Protein AF-A0A2H9TZS6-F1 (afdb_monomer_lite)

Foldseek 3Di:
DFPQLVPQLVCVLVVHDDDTDDDPPRCVLVSNLVSVLVVCVVDPDDDDPPDDPDDDDDPDPVVLVVSQVVNCVVCVPPPDDDDGDDDDD

Sequence (89 aa):
MTPVQQQAIPAIRRGRDVLASAQTGTGKTATFALPILQRLVDNPAPVQPSNARVLILTPTRELAAQVASNINDFAKYLAITTITIVGGG

pLDDT: mean 90.25, std 8.38, range [46.75, 96.56]

Secondary structure (DSSP, 8-state):
--HHHHHHHHHHHTT--------TTSSHHHHHHHHHHHHHHHS-----TT--S-----SSHHHHHHHHHHHHHHTTTSS----------

InterPro domains:
  IPR011545 DEAD/DEAH-box helicase domain [PF00270] (2-88)
  IPR014001 Helicase superfamily 1/2, ATP-binding domain [PS51192] (9-89)
  IPR027417 P-loop containing nucleoside triphosphate hydrolase [G3DSA:3.40.50.300] (1-89)
  IPR027417 P-loop containing nucleoside triphosphate hydrolase [SSF52540] (1-88)
  IPR050079 DEAD box RNA helicase [PTHR47959] (2-88)

Organism: NCBI:txid1006623

Structure (mmCIF, N/CA/C/O backbone):
data_AF-A0A2H9TZS6-F1
#
_entry.id   AF-A0A2H9TZS6-F1
#
loop_
_atom_site.group_PDB
_atom_site.id
_atom_site.type_symbol
_atom_site.label_atom_id
_atom_site.label_alt_id
_atom_site.label_comp_id
_atom_site.label_asym_id
_atom_site.label_entity_id
_atom_site.label_seq_id
_atom_site.pdbx_PDB_ins_code
_atom_site.Cartn_x
_atom_site.Cartn_y
_atom_site.Cartn_z
_atom_site.occupancy
_atom_site.B_iso_or_equiv
_atom_site.auth_seq_id
_atom_site.auth_comp_id
_atom_site.auth_asym_id
_atom_site.auth_atom_id
_atom_site.pdbx_PDB_model_num
ATOM 1 N N . MET A 1 1 ? -6.567 -14.134 5.187 1.00 67.94 1 MET A N 1
ATOM 2 C CA . MET A 1 1 ? -7.110 -12.833 4.727 1.00 67.94 1 MET A CA 1
ATOM 3 C C . MET A 1 1 ? -8.159 -12.370 5.717 1.00 67.94 1 MET A C 1
ATOM 5 O O . MET A 1 1 ? -8.944 -13.201 6.156 1.00 67.94 1 MET A O 1
ATOM 9 N N . THR A 1 2 ? -8.164 -11.090 6.081 1.00 87.00 2 THR A N 1
ATOM 10 C CA . THR A 1 2 ? -9.180 -10.526 6.989 1.00 87.00 2 THR A CA 1
ATOM 11 C C . THR A 1 2 ? -10.499 -10.258 6.241 1.00 87.00 2 THR A C 1
ATOM 13 O O . THR A 1 2 ? -10.470 -10.140 5.012 1.00 87.00 2 THR A O 1
ATOM 16 N N . PRO A 1 3 ? -11.661 -10.146 6.919 1.00 88.94 3 PRO A N 1
ATOM 17 C CA . PRO A 1 3 ? -12.946 -9.915 6.244 1.00 88.94 3 PRO A CA 1
ATOM 18 C C . PRO A 1 3 ? -12.944 -8.681 5.331 1.00 88.94 3 PRO A C 1
ATOM 20 O O . PRO A 1 3 ? -13.434 -8.736 4.204 1.00 88.94 3 PRO A O 1
ATOM 23 N N . VAL A 1 4 ? -12.304 -7.590 5.773 1.00 90.00 4 VAL A N 1
ATOM 24 C CA . VAL A 1 4 ? -12.163 -6.365 4.969 1.00 90.00 4 VAL A CA 1
ATOM 25 C C . VAL A 1 4 ? -11.345 -6.605 3.694 1.00 90.00 4 VAL A C 1
ATOM 27 O O . VAL A 1 4 ? -11.721 -6.122 2.631 1.00 90.00 4 VAL A O 1
ATOM 30 N N . GLN A 1 5 ? -10.291 -7.428 3.751 1.00 91.38 5 GLN A N 1
ATOM 31 C CA . GLN A 1 5 ? -9.499 -7.797 2.572 1.00 91.38 5 GLN A CA 1
ATOM 32 C C . GLN A 1 5 ? -10.310 -8.638 1.583 1.00 91.38 5 GLN A C 1
ATOM 34 O O . GLN A 1 5 ? -10.274 -8.368 0.385 1.00 91.38 5 GLN A O 1
ATOM 39 N N . GLN A 1 6 ? -11.047 -9.640 2.074 1.00 92.00 6 GLN A N 1
ATOM 40 C CA . GLN A 1 6 ? -11.847 -10.537 1.230 1.00 92.00 6 GLN A CA 1
ATOM 41 C C . GLN A 1 6 ? -12.909 -9.779 0.425 1.00 92.00 6 GLN A C 1
ATOM 43 O O . GLN A 1 6 ? -13.157 -10.112 -0.731 1.00 92.00 6 GLN A O 1
ATOM 48 N N . GLN A 1 7 ? -13.508 -8.744 1.017 1.00 91.12 7 GLN A N 1
ATOM 49 C CA . GLN A 1 7 ? -14.562 -7.961 0.373 1.00 91.12 7 GLN A CA 1
ATOM 50 C C . GLN A 1 7 ? -14.003 -6.849 -0.525 1.00 91.12 7 GLN A C 1
ATOM 52 O O . GLN A 1 7 ? -14.458 -6.677 -1.658 1.00 91.12 7 GLN A O 1
ATOM 57 N N . ALA A 1 8 ? -13.003 -6.100 -0.050 1.00 93.25 8 ALA A N 1
ATOM 58 C CA . ALA A 1 8 ? -12.532 -4.906 -0.744 1.00 93.25 8 ALA A CA 1
ATOM 59 C C . ALA A 1 8 ? -11.516 -5.200 -1.858 1.00 93.25 8 ALA A C 1
ATOM 61 O O . ALA A 1 8 ? -11.604 -4.577 -2.915 1.00 93.25 8 ALA A O 1
ATOM 62 N N . ILE A 1 9 ? -10.596 -6.163 -1.693 1.00 94.75 9 ILE A N 1
ATOM 63 C CA . ILE A 1 9 ? -9.558 -6.441 -2.708 1.00 94.75 9 ILE A CA 1
ATOM 64 C C . ILE A 1 9 ? -10.172 -6.761 -4.083 1.00 94.75 9 ILE A C 1
ATOM 66 O O . ILE A 1 9 ? -9.746 -6.154 -5.070 1.00 94.75 9 ILE A O 1
ATOM 70 N N . PRO A 1 10 ? -11.195 -7.634 -4.204 1.00 94.69 10 PRO A N 1
ATOM 71 C CA . PRO A 1 10 ? -11.825 -7.894 -5.496 1.00 94.69 10 PRO A CA 1
ATOM 72 C C . PRO A 1 10 ? -12.494 -6.657 -6.106 1.00 94.69 10 PRO A C 1
ATOM 74 O O . PRO A 1 10 ? -12.488 -6.500 -7.324 1.00 94.69 10 PRO A O 1
ATOM 77 N N . ALA A 1 11 ? -13.077 -5.775 -5.287 1.00 94.12 11 ALA A N 1
ATOM 78 C CA . ALA A 1 11 ? -13.698 -4.542 -5.767 1.00 94.12 11 ALA A CA 1
ATOM 79 C C . ALA A 1 11 ? -12.653 -3.550 -6.302 1.00 94.12 11 ALA A C 1
ATOM 81 O O . ALA A 1 11 ? -12.816 -3.062 -7.421 1.00 94.12 11 ALA A O 1
ATOM 82 N N . ILE A 1 12 ? -11.550 -3.349 -5.571 1.00 95.19 12 ILE A N 1
ATOM 83 C CA . ILE A 1 12 ? -10.432 -2.487 -5.987 1.00 95.19 12 ILE A CA 1
ATOM 84 C C . ILE A 1 12 ? -9.807 -3.012 -7.288 1.00 95.19 12 ILE A C 1
ATOM 86 O O . ILE A 1 12 ? -9.579 -2.244 -8.221 1.00 95.19 12 ILE A O 1
ATOM 90 N N . ARG A 1 13 ? -9.589 -4.332 -7.408 1.00 93.75 13 ARG A N 1
ATOM 91 C CA . ARG A 1 13 ? -9.048 -4.945 -8.639 1.00 93.75 13 ARG A CA 1
ATOM 92 C C . ARG A 1 13 ? -9.948 -4.763 -9.860 1.00 93.75 13 ARG A C 1
ATOM 94 O O . ARG A 1 13 ? -9.445 -4.740 -10.976 1.00 93.75 13 ARG A O 1
ATOM 101 N N . ARG A 1 14 ? -11.260 -4.608 -9.665 1.00 94.00 14 ARG A N 1
ATOM 102 C CA . ARG A 1 14 ? -12.216 -4.277 -10.736 1.00 94.00 14 ARG A CA 1
ATOM 103 C C . ARG A 1 14 ? -12.243 -2.784 -11.086 1.00 94.00 14 ARG A C 1
ATOM 105 O O . ARG A 1 14 ? -13.102 -2.372 -11.855 1.00 94.00 14 ARG A O 1
ATOM 112 N N . GLY A 1 15 ? -11.344 -1.981 -10.515 1.00 91.62 15 GLY A N 1
ATOM 113 C CA . GLY A 1 15 ? -11.271 -0.541 -10.757 1.00 91.62 15 GLY A CA 1
ATOM 114 C C . GLY A 1 15 ? -12.425 0.244 -10.140 1.00 91.62 15 GLY A C 1
ATOM 115 O O . GLY A 1 15 ? -12.731 1.325 -10.625 1.00 91.62 15 GLY A O 1
ATOM 116 N N . ARG A 1 16 ? -13.090 -0.304 -9.114 1.00 94.38 16 ARG A N 1
ATOM 117 C CA . ARG A 1 16 ? -14.162 0.398 -8.400 1.00 94.38 16 ARG A CA 1
ATOM 118 C C . ARG A 1 16 ? -13.594 1.232 -7.262 1.00 94.38 16 ARG A C 1
ATOM 120 O O . ARG A 1 16 ? -12.675 0.783 -6.574 1.00 94.38 16 ARG A O 1
ATOM 127 N N . ASP A 1 17 ? -14.228 2.368 -7.013 1.00 94.06 17 ASP A N 1
ATOM 128 C CA . ASP A 1 17 ? -14.016 3.132 -5.791 1.00 94.06 17 ASP A CA 1
ATOM 129 C C . ASP A 1 17 ? -14.585 2.366 -4.594 1.00 94.06 17 ASP A C 1
ATOM 131 O O . ASP A 1 17 ? -15.651 1.745 -4.670 1.00 94.06 17 ASP A O 1
ATOM 135 N N . VAL A 1 18 ? -13.844 2.367 -3.486 1.00 92.81 18 VAL A N 1
ATOM 136 C CA . VAL A 1 18 ? -14.182 1.592 -2.291 1.00 92.81 18 VAL A CA 1
ATOM 137 C C . VAL A 1 18 ? -14.043 2.458 -1.052 1.00 92.81 18 VAL A C 1
ATOM 139 O O . VAL A 1 18 ? -12.977 3.005 -0.779 1.00 92.81 18 VAL A O 1
ATOM 142 N N . LEU A 1 19 ? -15.105 2.489 -0.248 1.00 91.69 19 LEU A N 1
ATOM 143 C CA . LEU A 1 19 ? -15.063 2.958 1.129 1.00 91.69 19 LEU A CA 1
ATOM 144 C C . LEU A 1 19 ? -15.064 1.738 2.053 1.00 91.69 19 LEU A C 1
ATOM 146 O O . LEU A 1 19 ? -16.048 1.007 2.136 1.00 91.69 19 LEU A O 1
ATOM 150 N N . ALA A 1 20 ? -13.938 1.492 2.718 1.00 85.75 20 ALA A N 1
ATOM 151 C CA . ALA A 1 20 ? -13.770 0.359 3.621 1.00 85.75 20 ALA A CA 1
ATOM 152 C C . ALA A 1 20 ? -13.733 0.839 5.075 1.00 85.75 20 ALA A C 1
ATOM 154 O O . ALA A 1 20 ? -12.852 1.608 5.460 1.00 85.75 20 ALA A O 1
ATOM 155 N N . SER A 1 21 ? -14.657 0.338 5.897 1.00 83.75 21 SER A N 1
ATOM 156 C CA . SER A 1 21 ? -14.656 0.560 7.343 1.00 83.75 21 SER A CA 1
ATOM 157 C C . SER A 1 21 ? -14.280 -0.729 8.066 1.00 83.75 21 SER A C 1
ATOM 159 O O . SER A 1 21 ? -14.895 -1.773 7.867 1.00 83.75 21 SER A O 1
ATOM 161 N N . ALA A 1 22 ? -13.238 -0.664 8.886 1.00 79.19 22 ALA A N 1
ATOM 162 C CA . ALA A 1 22 ? -12.817 -1.741 9.777 1.00 79.19 22 ALA A CA 1
ATOM 163 C C . ALA A 1 22 ? -12.059 -1.134 10.964 1.00 79.19 22 ALA A C 1
ATOM 165 O O . ALA A 1 22 ? -11.596 0.005 10.879 1.00 79.19 22 ALA A O 1
ATOM 166 N N . GLN A 1 23 ? -11.878 -1.868 12.060 1.00 76.62 23 GLN A N 1
ATOM 167 C CA . GLN A 1 23 ? -11.079 -1.394 13.197 1.00 76.62 23 GLN A CA 1
ATOM 168 C C . GLN A 1 23 ? -9.591 -1.259 12.812 1.00 76.62 23 GLN A C 1
ATOM 170 O O . GLN A 1 23 ? -9.104 -1.949 11.914 1.00 76.62 23 GLN A O 1
ATOM 175 N N . THR A 1 24 ? -8.840 -0.338 13.419 1.00 68.44 24 THR A N 1
ATOM 176 C CA . THR A 1 24 ? -7.377 -0.246 13.217 1.00 68.44 24 THR A CA 1
ATOM 177 C C . THR A 1 24 ? -6.699 -1.559 13.635 1.00 68.44 24 THR A C 1
ATOM 179 O O . THR A 1 24 ? -7.181 -2.236 14.534 1.00 68.44 24 THR A O 1
ATOM 182 N N . GLY A 1 25 ? -5.633 -1.966 12.936 1.00 68.94 25 GLY A N 1
ATOM 183 C CA . GLY A 1 25 ? -4.966 -3.259 13.172 1.00 68.94 25 GLY A CA 1
ATOM 184 C C . GLY A 1 25 ? -5.574 -4.467 12.437 1.00 68.94 25 GLY A C 1
ATOM 185 O O . GLY A 1 25 ? -5.058 -5.569 12.551 1.00 68.94 25 GLY A O 1
ATOM 186 N N . THR A 1 26 ? -6.618 -4.286 11.619 1.00 66.56 26 THR A N 1
ATOM 187 C CA . THR A 1 26 ? -7.321 -5.389 10.912 1.00 66.56 26 THR A CA 1
ATOM 188 C C . THR A 1 26 ? -6.839 -5.651 9.474 1.00 66.56 26 THR A C 1
ATOM 190 O O . THR A 1 26 ? -7.546 -6.246 8.657 1.00 66.56 26 THR A 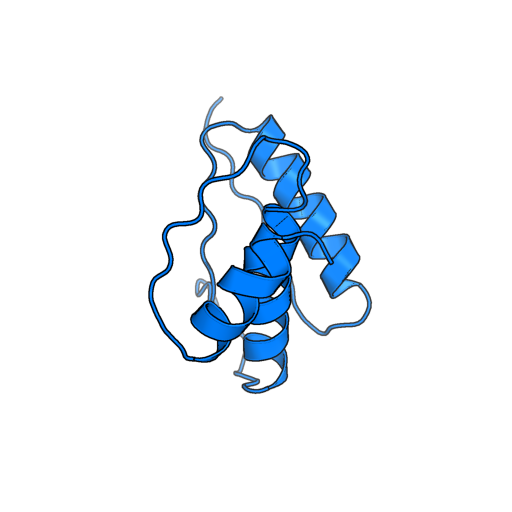O 1
ATOM 193 N N . GLY A 1 27 ? -5.632 -5.199 9.117 1.00 77.19 27 GLY A N 1
ATOM 194 C CA . GLY A 1 27 ? -5.071 -5.435 7.779 1.00 77.19 27 GLY A CA 1
ATOM 195 C C . GLY A 1 27 ? -5.613 -4.513 6.676 1.00 77.19 27 GLY A C 1
ATOM 196 O O . GLY A 1 27 ? -5.570 -4.878 5.497 1.00 77.19 27 GLY A O 1
ATOM 197 N N . LYS A 1 28 ? -6.095 -3.313 7.037 1.00 83.56 28 LYS A N 1
ATOM 198 C CA . LYS A 1 28 ? -6.524 -2.266 6.087 1.00 83.56 28 LYS A CA 1
ATOM 199 C C . LYS A 1 28 ? -5.405 -1.837 5.132 1.00 83.56 28 LYS A C 1
ATOM 201 O O . LYS A 1 28 ? -5.672 -1.667 3.951 1.00 83.56 28 LYS A O 1
ATOM 206 N N . THR A 1 29 ? -4.155 -1.762 5.598 1.00 89.50 29 THR A N 1
ATOM 207 C CA . THR A 1 29 ? -3.010 -1.414 4.737 1.00 89.50 29 THR A CA 1
ATOM 208 C C . THR A 1 29 ? -2.852 -2.399 3.584 1.00 89.50 29 THR A C 1
ATOM 210 O O . THR A 1 29 ? -2.867 -2.001 2.426 1.00 89.50 29 THR A O 1
ATOM 213 N N . ALA A 1 30 ? -2.820 -3.702 3.875 1.00 92.00 30 ALA A N 1
ATOM 214 C CA . ALA A 1 30 ? -2.768 -4.734 2.839 1.00 92.00 30 ALA A CA 1
ATOM 215 C C . ALA A 1 30 ? -4.012 -4.733 1.927 1.00 92.00 30 ALA A C 1
ATOM 217 O O . ALA A 1 30 ? -3.917 -5.113 0.763 1.00 92.00 30 ALA A O 1
ATOM 218 N N . THR A 1 31 ? -5.165 -4.274 2.430 1.00 93.12 31 THR A N 1
ATOM 219 C CA . THR A 1 31 ? -6.419 -4.219 1.661 1.00 93.12 31 THR A CA 1
ATOM 220 C C . THR A 1 31 ? -6.307 -3.308 0.442 1.00 93.12 31 THR A C 1
ATOM 222 O O . THR A 1 31 ? -6.776 -3.689 -0.626 1.00 93.12 31 THR A O 1
ATOM 225 N N . PHE A 1 32 ? -5.679 -2.136 0.575 1.00 93.12 32 PHE A N 1
ATOM 226 C CA . PHE A 1 32 ? -5.427 -1.262 -0.574 1.00 93.12 32 PHE A CA 1
ATOM 227 C C . PHE A 1 32 ? -4.060 -1.524 -1.219 1.00 93.12 32 PHE A C 1
ATOM 229 O O . PHE A 1 32 ? -3.953 -1.465 -2.438 1.00 93.12 32 PHE A O 1
ATOM 236 N N . ALA A 1 33 ? -3.022 -1.856 -0.442 1.00 95.31 33 ALA A N 1
ATOM 237 C CA . ALA A 1 33 ? -1.658 -1.955 -0.961 1.00 95.31 33 ALA A CA 1
ATOM 238 C C . ALA A 1 33 ? -1.479 -3.127 -1.933 1.00 95.31 33 ALA A C 1
ATOM 240 O O . ALA A 1 33 ? -0.943 -2.935 -3.019 1.00 95.31 33 ALA A O 1
ATOM 241 N N . LEU A 1 34 ? -1.965 -4.326 -1.591 1.00 95.19 34 LEU A N 1
ATOM 242 C CA . LEU A 1 34 ? -1.794 -5.514 -2.435 1.00 95.19 34 LEU A CA 1
ATOM 243 C C . LEU A 1 34 ? -2.424 -5.364 -3.832 1.00 95.19 34 LEU A C 1
ATOM 245 O O . LEU A 1 34 ? -1.718 -5.595 -4.815 1.00 95.19 34 LEU A O 1
ATOM 249 N N . PRO A 1 35 ? -3.701 -4.953 -3.985 1.00 96.06 35 PRO A N 1
ATOM 250 C CA . PRO A 1 35 ? -4.269 -4.768 -5.319 1.00 96.06 35 PRO A CA 1
ATOM 251 C C . PRO A 1 35 ? -3.623 -3.611 -6.094 1.00 96.06 35 PRO A C 1
ATOM 253 O O . PRO A 1 35 ? -3.555 -3.683 -7.319 1.00 96.06 35 PRO A O 1
ATOM 256 N N . ILE A 1 36 ? -3.123 -2.573 -5.413 1.00 95.75 36 ILE A N 1
ATOM 257 C CA . ILE A 1 36 ? -2.366 -1.489 -6.054 1.00 95.75 36 ILE A CA 1
ATOM 258 C C . ILE A 1 36 ? -1.032 -2.010 -6.601 1.00 95.75 36 ILE A C 1
ATOM 260 O O . ILE A 1 36 ? -0.740 -1.801 -7.776 1.00 95.75 36 ILE A O 1
ATOM 264 N N . LEU A 1 37 ? -0.245 -2.712 -5.780 1.00 96.12 37 LEU A 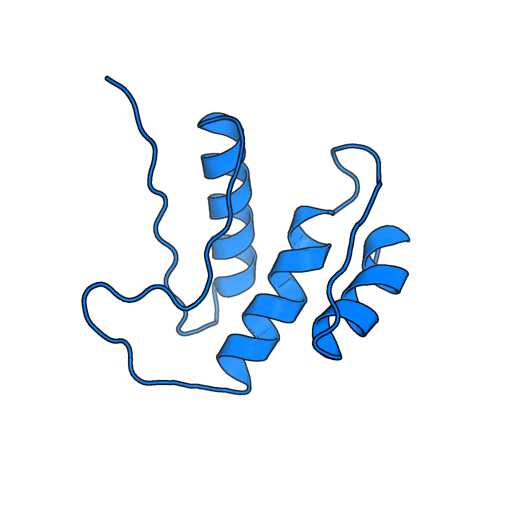N 1
ATOM 265 C CA . LEU A 1 37 ? 1.042 -3.282 -6.186 1.00 96.12 37 LEU A CA 1
ATOM 266 C C . LEU A 1 37 ? 0.863 -4.259 -7.349 1.00 96.12 37 LEU A C 1
ATOM 268 O O . LEU A 1 37 ? 1.564 -4.142 -8.350 1.00 96.12 37 LEU A O 1
ATOM 272 N N . GLN A 1 38 ? -0.137 -5.143 -7.269 1.00 95.69 38 GLN A N 1
ATOM 273 C CA . GLN A 1 38 ? -0.482 -6.044 -8.368 1.00 95.69 38 GLN A CA 1
ATOM 274 C C . GLN A 1 38 ? -0.787 -5.264 -9.653 1.00 95.69 38 GLN A C 1
ATOM 276 O O . GLN A 1 38 ? -0.260 -5.590 -10.709 1.00 95.69 38 GLN A O 1
ATOM 281 N N . ARG A 1 39 ? -1.582 -4.188 -9.575 1.00 95.00 39 ARG A N 1
ATOM 282 C CA . ARG A 1 39 ? -1.910 -3.361 -10.745 1.00 95.00 39 ARG A CA 1
ATOM 283 C C . ARG A 1 39 ? -0.675 -2.705 -11.366 1.00 95.00 39 ARG A C 1
ATOM 285 O O . ARG A 1 39 ? -0.627 -2.579 -12.589 1.00 95.00 39 ARG A O 1
ATOM 292 N N . LEU A 1 40 ? 0.292 -2.275 -10.554 1.00 95.00 40 LEU A N 1
ATOM 293 C CA . LEU A 1 40 ? 1.550 -1.690 -11.031 1.00 95.00 40 LEU A CA 1
ATOM 294 C C . LEU A 1 40 ? 2.441 -2.728 -11.724 1.00 95.00 40 LEU A C 1
ATOM 296 O O . LEU A 1 40 ? 3.049 -2.394 -12.739 1.00 95.00 40 LEU A O 1
ATOM 300 N N . VAL A 1 41 ? 2.481 -3.960 -11.204 1.00 95.44 41 VAL A N 1
ATOM 301 C CA . VAL A 1 41 ? 3.205 -5.095 -11.804 1.00 95.44 41 VAL A CA 1
ATOM 302 C C . VAL A 1 41 ? 2.558 -5.536 -13.115 1.00 95.44 41 VAL A C 1
ATOM 304 O O . VAL A 1 41 ? 3.256 -5.691 -14.109 1.00 95.44 41 VAL A O 1
ATOM 307 N N . ASP A 1 42 ? 1.231 -5.681 -13.138 1.00 95.31 42 ASP A N 1
ATOM 308 C CA . ASP A 1 42 ? 0.477 -6.119 -14.321 1.00 95.31 42 ASP A CA 1
ATOM 309 C C . ASP A 1 42 ? 0.490 -5.071 -15.444 1.00 95.31 42 ASP A C 1
ATOM 311 O O . ASP A 1 42 ? 0.284 -5.395 -16.610 1.00 95.31 42 ASP A O 1
ATOM 315 N N . ASN A 1 43 ? 0.708 -3.799 -15.097 1.00 94.12 43 ASN A N 1
ATOM 316 C CA . ASN A 1 43 ? 0.739 -2.680 -16.036 1.00 94.12 43 ASN A CA 1
ATOM 317 C C . ASN A 1 43 ? 2.035 -1.884 -15.836 1.00 94.12 43 ASN A C 1
ATOM 319 O O . ASN A 1 43 ? 1.989 -0.773 -15.277 1.00 94.12 43 ASN A O 1
ATOM 323 N N . PRO A 1 44 ? 3.192 -2.439 -16.241 1.00 91.88 44 PRO A N 1
ATOM 324 C CA . PRO A 1 44 ? 4.457 -1.738 -16.131 1.00 91.88 44 PRO A CA 1
ATOM 325 C C . PRO A 1 44 ? 4.415 -0.490 -17.016 1.00 91.88 44 PRO A C 1
ATOM 327 O O . PRO A 1 44 ? 3.912 -0.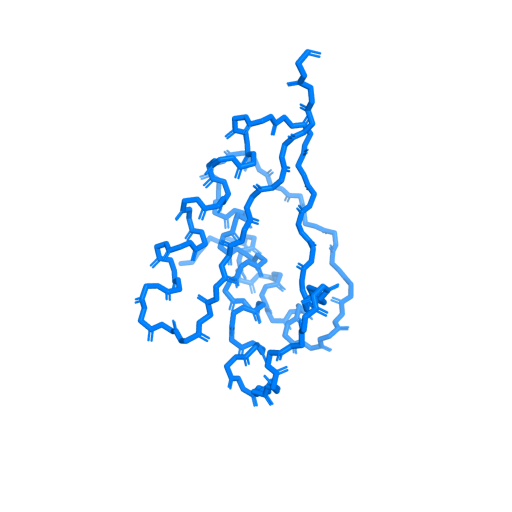507 -18.137 1.00 91.88 44 PRO A O 1
ATOM 330 N N . ALA A 1 45 ? 4.932 0.613 -16.490 1.00 89.69 45 ALA A N 1
ATOM 331 C CA . ALA A 1 45 ? 5.063 1.866 -17.216 1.00 89.69 45 ALA A CA 1
ATOM 332 C C . ALA A 1 45 ? 6.453 2.443 -16.927 1.00 89.69 45 ALA A C 1
ATOM 334 O O . ALA A 1 45 ? 6.953 2.244 -15.814 1.00 89.69 45 ALA A O 1
ATOM 335 N N . PRO A 1 46 ? 7.076 3.155 -17.883 1.00 87.62 46 PRO A N 1
ATOM 336 C CA . PRO A 1 46 ? 8.344 3.829 -17.640 1.00 87.62 46 PRO A CA 1
ATOM 337 C C . PRO A 1 46 ? 8.232 4.776 -16.443 1.00 87.62 46 PRO A C 1
ATOM 339 O O . PRO A 1 46 ? 7.248 5.510 -16.315 1.00 87.62 46 PRO A O 1
ATOM 342 N N . VAL A 1 47 ? 9.245 4.775 -15.577 1.00 85.38 47 VAL A N 1
ATOM 343 C CA . VAL A 1 47 ? 9.345 5.760 -14.497 1.00 85.38 47 VAL A CA 1
ATOM 344 C C . VAL A 1 47 ? 9.568 7.130 -15.130 1.00 85.38 47 VAL A C 1
ATOM 346 O O . VAL A 1 47 ? 10.515 7.314 -15.893 1.00 85.38 47 VAL A O 1
ATOM 349 N N . GLN A 1 48 ? 8.693 8.085 -14.824 1.00 88.62 48 GLN A N 1
ATOM 350 C CA . GLN A 1 48 ? 8.821 9.464 -15.288 1.00 88.62 48 GLN A CA 1
ATOM 351 C C . GLN A 1 48 ? 9.271 10.363 -14.129 1.00 88.62 48 GLN A C 1
ATOM 353 O O . GLN A 1 48 ? 8.761 10.206 -13.014 1.00 88.62 48 GLN A O 1
ATOM 358 N N . PRO A 1 49 ? 10.197 11.311 -14.363 1.00 86.50 49 PRO A N 1
ATOM 359 C CA . PRO A 1 49 ? 10.568 12.302 -13.360 1.00 86.50 49 PRO A CA 1
ATOM 360 C C . PRO A 1 49 ? 9.339 13.046 -12.830 1.00 86.50 49 PRO A C 1
ATOM 362 O O . PRO A 1 49 ? 8.447 13.406 -13.597 1.00 86.50 49 PRO A O 1
ATOM 365 N N . SER A 1 50 ? 9.300 13.277 -11.516 1.00 85.19 50 SER A N 1
ATOM 366 C CA . SER A 1 50 ? 8.238 14.043 -10.842 1.00 85.19 50 SER A CA 1
ATOM 367 C C . SER A 1 50 ? 6.813 13.492 -11.021 1.00 85.19 50 SER A C 1
ATOM 369 O O . SER A 1 50 ? 5.846 14.228 -10.837 1.00 85.19 50 SER A O 1
ATOM 371 N N . ASN A 1 51 ? 6.661 12.205 -11.349 1.00 88.31 51 ASN A N 1
ATOM 372 C CA . ASN A 1 51 ? 5.362 11.560 -11.532 1.00 88.31 51 ASN A CA 1
ATOM 373 C C . ASN A 1 51 ? 5.180 10.396 -10.545 1.00 88.31 51 ASN A C 1
ATOM 375 O O . ASN A 1 51 ? 5.954 9.437 -10.544 1.00 88.31 51 ASN A O 1
ATOM 379 N N . ALA A 1 52 ? 4.133 10.466 -9.721 1.00 91.81 52 ALA A N 1
ATOM 380 C CA . ALA A 1 52 ? 3.716 9.377 -8.847 1.00 91.81 52 ALA A CA 1
ATOM 381 C C . ALA A 1 52 ? 2.491 8.668 -9.440 1.00 91.81 52 ALA A C 1
ATOM 383 O O . ALA A 1 52 ? 1.439 9.274 -9.628 1.00 91.81 52 ALA A O 1
ATOM 384 N N . ARG A 1 53 ? 2.595 7.352 -9.674 1.00 94.19 53 ARG A N 1
ATOM 385 C CA . ARG A 1 53 ? 1.466 6.534 -10.167 1.00 94.19 53 ARG A CA 1
ATOM 386 C C . ARG A 1 53 ? 0.394 6.270 -9.106 1.00 94.19 53 ARG A C 1
ATOM 388 O O . ARG A 1 53 ? -0.712 5.861 -9.446 1.00 94.19 53 ARG A O 1
ATOM 395 N N . VAL A 1 54 ? 0.746 6.435 -7.832 1.00 95.31 54 VAL A N 1
ATOM 396 C CA . VAL A 1 54 ? -0.108 6.178 -6.670 1.00 95.31 54 VAL A CA 1
ATOM 397 C C . VAL A 1 54 ? 0.199 7.231 -5.612 1.00 95.31 54 VAL A C 1
ATOM 399 O O . VAL A 1 54 ? 1.365 7.477 -5.313 1.00 95.31 5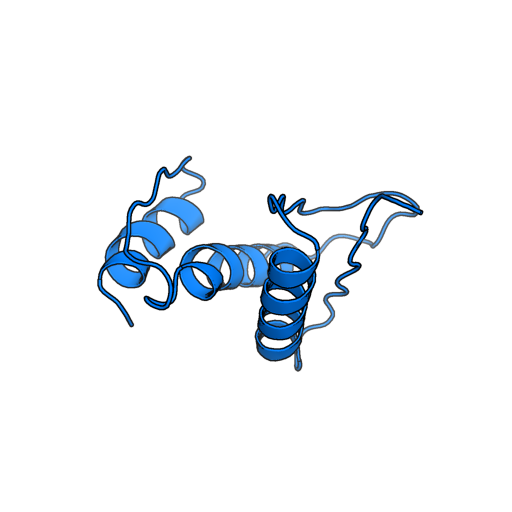4 VAL A O 1
ATOM 402 N N . LEU A 1 55 ? -0.847 7.804 -5.017 1.00 95.44 55 LEU A N 1
ATOM 403 C CA . LEU A 1 55 ? -0.755 8.698 -3.868 1.00 95.44 55 LEU A CA 1
ATOM 404 C C . LEU A 1 55 ? -1.546 8.096 -2.706 1.00 95.44 55 LEU A C 1
ATOM 406 O O . LEU A 1 55 ? -2.727 7.786 -2.850 1.00 95.44 55 LEU A O 1
ATOM 410 N N . ILE A 1 56 ? -0.892 7.939 -1.557 1.00 95.06 56 ILE A N 1
ATOM 411 C CA . ILE A 1 56 ? -1.529 7.496 -0.316 1.00 95.06 56 ILE A CA 1
ATOM 412 C C . ILE A 1 56 ? -1.420 8.636 0.686 1.00 95.06 56 ILE A C 1
ATOM 414 O O . ILE A 1 56 ? -0.322 9.099 0.984 1.00 95.06 56 ILE A O 1
ATOM 418 N N . LEU A 1 57 ? -2.565 9.087 1.192 1.00 95.06 57 LEU A N 1
ATOM 419 C CA . LEU A 1 57 ? -2.656 10.180 2.154 1.00 95.06 57 LEU A CA 1
ATOM 420 C C . LEU A 1 57 ? -2.945 9.623 3.544 1.00 95.06 57 LEU A C 1
ATOM 422 O O . LEU A 1 57 ? -3.833 8.787 3.722 1.00 95.06 57 LEU A O 1
ATOM 426 N N . THR A 1 58 ? -2.207 10.109 4.535 1.00 93.62 58 THR A N 1
ATOM 427 C CA . THR A 1 58 ? -2.378 9.736 5.940 1.00 93.62 58 THR A CA 1
ATOM 428 C C . THR A 1 58 ? -2.423 10.990 6.814 1.00 93.62 58 THR A C 1
ATOM 430 O O . THR A 1 58 ? -1.708 11.946 6.523 1.00 93.62 58 THR A O 1
ATOM 433 N N . PRO A 1 59 ? -3.217 11.002 7.900 1.00 92.38 59 PRO A N 1
ATOM 434 C CA . PRO A 1 59 ? -3.391 12.180 8.753 1.00 92.38 59 PRO A CA 1
ATOM 435 C C . PRO A 1 59 ? -2.172 12.537 9.614 1.00 92.38 59 PRO A C 1
ATOM 437 O O . PRO A 1 59 ? -2.074 13.673 10.065 1.00 92.38 59 PRO A O 1
ATOM 440 N N . THR A 1 60 ? -1.264 11.592 9.881 1.00 92.56 60 THR A N 1
ATOM 441 C CA . THR A 1 60 ? -0.106 11.812 10.762 1.00 92.56 60 THR A CA 1
ATOM 442 C C . THR A 1 60 ? 1.184 11.266 10.160 1.00 92.56 60 THR A C 1
ATOM 444 O O . THR A 1 60 ? 1.159 10.395 9.283 1.00 92.56 60 THR A O 1
ATOM 447 N N . ARG A 1 61 ? 2.324 11.769 10.651 1.00 93.50 61 ARG A N 1
ATOM 448 C CA . ARG A 1 61 ? 3.669 11.362 10.212 1.00 93.50 61 ARG A CA 1
ATOM 449 C C . ARG A 1 61 ? 3.962 9.910 10.581 1.00 93.50 61 ARG A C 1
ATOM 451 O O . ARG A 1 61 ? 4.530 9.168 9.787 1.00 93.50 61 ARG A O 1
ATOM 458 N N . GLU A 1 62 ? 3.532 9.492 11.762 1.00 92.50 62 GLU A N 1
ATOM 459 C CA . GLU A 1 62 ? 3.728 8.144 12.293 1.00 92.50 62 GLU A CA 1
ATOM 460 C C . GLU A 1 62 ? 2.953 7.130 11.453 1.00 92.50 62 GLU A C 1
ATOM 462 O O . GLU A 1 62 ? 3.477 6.070 11.110 1.00 92.50 62 GLU A O 1
ATOM 467 N N . LEU A 1 63 ? 1.722 7.475 11.059 1.00 91.25 63 LEU A N 1
ATOM 468 C CA . LEU A 1 63 ? 0.924 6.614 10.199 1.00 91.25 63 LEU A CA 1
ATOM 469 C C . LEU A 1 63 ? 1.493 6.563 8.776 1.00 91.25 63 LEU A C 1
ATOM 471 O O . LEU A 1 63 ? 1.504 5.487 8.181 1.00 91.25 63 LEU A O 1
ATOM 475 N N . ALA A 1 64 ? 2.027 7.675 8.257 1.00 93.44 64 ALA A N 1
ATOM 476 C CA . ALA A 1 64 ? 2.744 7.683 6.981 1.00 93.44 64 ALA A CA 1
ATOM 477 C C . ALA A 1 64 ? 3.925 6.699 7.006 1.00 93.44 64 ALA A C 1
ATOM 479 O O . ALA A 1 64 ? 4.039 5.846 6.126 1.00 93.44 64 ALA A O 1
ATOM 480 N N . ALA A 1 65 ? 4.755 6.759 8.054 1.00 93.62 65 ALA A N 1
ATOM 481 C CA . ALA A 1 65 ? 5.904 5.874 8.228 1.00 93.62 65 ALA A CA 1
ATOM 482 C C . ALA A 1 65 ? 5.493 4.395 8.350 1.00 93.62 65 ALA A C 1
ATOM 484 O O . ALA A 1 65 ? 6.078 3.531 7.696 1.00 93.62 65 ALA A O 1
ATOM 485 N N . GLN A 1 66 ? 4.447 4.094 9.129 1.00 93.38 66 GLN A N 1
ATOM 486 C CA . GLN A 1 66 ? 3.919 2.732 9.261 1.00 93.38 66 GLN A CA 1
ATOM 487 C C . GLN A 1 66 ? 3.379 2.191 7.933 1.00 93.38 66 GLN A C 1
ATOM 489 O O . GLN A 1 66 ? 3.619 1.034 7.583 1.00 93.38 66 GLN A O 1
ATOM 494 N N . VAL A 1 67 ? 2.639 3.003 7.174 1.00 94.44 67 VAL A N 1
ATOM 495 C CA . VAL A 1 67 ? 2.122 2.604 5.860 1.00 94.44 67 VAL A CA 1
ATOM 496 C C . VAL A 1 67 ? 3.270 2.370 4.880 1.00 94.44 67 VAL A C 1
ATOM 498 O O . VAL A 1 67 ? 3.282 1.338 4.212 1.00 94.44 67 VAL A O 1
ATOM 501 N N . ALA A 1 68 ? 4.259 3.264 4.840 1.00 95.06 68 ALA A N 1
ATOM 502 C CA . ALA A 1 68 ? 5.422 3.136 3.970 1.00 95.06 68 ALA A CA 1
ATOM 503 C C . ALA A 1 68 ? 6.249 1.876 4.266 1.00 95.06 68 ALA A C 1
ATOM 505 O O . ALA A 1 68 ? 6.603 1.159 3.333 1.00 95.06 68 ALA A O 1
ATOM 506 N N . SER A 1 69 ? 6.492 1.560 5.544 1.00 95.50 69 SER A N 1
ATOM 507 C CA . SER A 1 69 ? 7.170 0.320 5.949 1.00 95.50 69 SER A CA 1
ATOM 508 C C . SER A 1 69 ? 6.444 -0.913 5.412 1.00 95.50 69 SER A C 1
ATOM 510 O O . SER A 1 69 ? 7.047 -1.728 4.724 1.00 95.50 69 SER A O 1
ATOM 512 N N . ASN A 1 70 ? 5.129 -0.999 5.638 1.00 95.06 70 ASN A N 1
ATOM 513 C CA . ASN A 1 70 ? 4.317 -2.115 5.153 1.00 95.06 70 ASN A CA 1
ATOM 514 C C . ASN A 1 70 ? 4.365 -2.245 3.620 1.00 95.06 70 ASN A C 1
ATOM 516 O O . ASN A 1 70 ? 4.453 -3.352 3.098 1.00 95.06 70 ASN A O 1
ATOM 520 N N . ILE A 1 71 ? 4.297 -1.129 2.885 1.00 96.25 71 ILE A N 1
ATOM 521 C CA . ILE A 1 71 ? 4.371 -1.147 1.415 1.00 96.25 71 ILE A CA 1
ATOM 522 C C . ILE A 1 71 ? 5.738 -1.645 0.953 1.00 96.25 71 ILE A C 1
ATOM 524 O O . ILE A 1 71 ? 5.788 -2.476 0.053 1.00 96.25 71 ILE A O 1
ATOM 528 N N . ASN A 1 72 ? 6.824 -1.182 1.573 1.00 96.19 72 ASN A N 1
ATOM 529 C CA . ASN A 1 72 ? 8.173 -1.642 1.251 1.00 96.19 72 ASN A CA 1
ATOM 530 C C . ASN A 1 72 ? 8.345 -3.140 1.534 1.00 96.19 72 ASN A C 1
ATOM 532 O O . ASN A 1 72 ? 8.931 -3.843 0.714 1.00 96.19 72 ASN A O 1
ATOM 536 N N . ASP A 1 73 ? 7.773 -3.649 2.628 1.00 96.44 73 ASP A N 1
ATOM 537 C CA . ASP A 1 73 ? 7.789 -5.080 2.939 1.00 96.44 73 ASP A CA 1
ATOM 538 C C . ASP A 1 73 ? 7.022 -5.895 1.889 1.00 96.44 73 ASP A C 1
ATOM 540 O O . ASP A 1 73 ? 7.520 -6.909 1.394 1.00 96.44 73 ASP A O 1
ATOM 544 N N . PHE A 1 74 ? 5.832 -5.436 1.485 1.00 96.06 74 PHE A N 1
ATOM 545 C CA . PHE A 1 74 ? 5.041 -6.094 0.439 1.00 96.06 74 PHE A CA 1
ATOM 546 C C . PHE A 1 74 ? 5.693 -6.002 -0.946 1.00 96.06 74 PHE A C 1
ATOM 548 O O . PHE A 1 74 ? 5.549 -6.916 -1.756 1.00 96.06 74 PHE A O 1
ATOM 555 N N . ALA A 1 75 ? 6.408 -4.912 -1.225 1.00 96.56 75 ALA A N 1
ATOM 556 C CA . ALA A 1 75 ? 7.056 -4.647 -2.503 1.00 96.56 75 ALA A CA 1
ATOM 557 C C . ALA A 1 75 ? 8.517 -5.118 -2.563 1.00 96.56 75 ALA A C 1
ATOM 559 O O . ALA A 1 75 ? 9.163 -4.908 -3.584 1.00 96.56 75 ALA A O 1
ATOM 560 N N . LYS A 1 76 ? 9.037 -5.782 -1.520 1.00 96.06 76 LYS A N 1
ATOM 561 C CA . LYS A 1 76 ? 10.457 -6.160 -1.374 1.00 96.06 76 LYS A CA 1
ATOM 562 C C . LYS A 1 76 ? 11.062 -6.859 -2.597 1.00 96.06 76 LYS A C 1
ATOM 564 O O . LYS A 1 76 ? 12.256 -6.726 -2.851 1.00 96.06 76 LYS A O 1
ATOM 569 N N . TYR A 1 77 ? 10.250 -7.611 -3.337 1.00 96.12 77 TYR A N 1
ATOM 570 C CA . TYR A 1 77 ? 10.667 -8.374 -4.518 1.00 96.12 77 TYR A CA 1
ATOM 571 C C . TYR A 1 77 ? 10.113 -7.809 -5.835 1.00 96.12 77 TYR A C 1
ATOM 573 O O . TYR A 1 77 ? 10.118 -8.496 -6.853 1.00 96.12 77 TYR A O 1
ATOM 581 N N . LEU A 1 78 ? 9.610 -6.574 -5.823 1.00 95.50 78 LEU A N 1
ATOM 582 C CA . LEU A 1 78 ? 9.034 -5.890 -6.976 1.00 95.50 78 LEU A CA 1
ATOM 583 C C . LEU A 1 78 ? 9.938 -4.727 -7.390 1.00 95.50 78 LEU A C 1
ATOM 585 O O . LEU A 1 78 ? 10.538 -4.060 -6.551 1.00 95.50 78 LEU A O 1
ATOM 589 N N . ALA A 1 79 ? 9.984 -4.423 -8.686 1.00 93.25 79 ALA A N 1
ATOM 590 C CA . ALA A 1 79 ? 10.679 -3.243 -9.203 1.00 93.25 79 ALA A CA 1
ATOM 591 C C . ALA A 1 79 ? 9.834 -1.964 -9.004 1.00 93.25 79 ALA A C 1
ATOM 593 O O . ALA A 1 79 ? 9.544 -1.238 -9.953 1.00 93.25 79 ALA A O 1
ATOM 594 N N . ILE A 1 80 ? 9.370 -1.729 -7.773 1.00 93.75 80 ILE A N 1
ATOM 595 C CA . ILE A 1 80 ? 8.509 -0.609 -7.383 1.00 93.75 80 ILE A CA 1
ATOM 596 C C . ILE A 1 80 ? 9.216 0.179 -6.286 1.00 93.75 80 ILE A C 1
ATOM 598 O O . ILE A 1 80 ? 9.672 -0.386 -5.296 1.00 93.75 80 ILE A O 1
ATOM 602 N N . THR A 1 81 ? 9.278 1.495 -6.452 1.00 91.50 81 THR A N 1
ATOM 603 C CA . THR A 1 81 ? 9.833 2.410 -5.457 1.00 91.50 81 THR A CA 1
ATOM 604 C C . THR A 1 81 ? 8.718 3.151 -4.727 1.00 91.50 81 THR A C 1
ATOM 606 O O . THR A 1 81 ? 7.703 3.525 -5.316 1.00 91.50 81 THR A O 1
ATOM 609 N N . THR A 1 82 ? 8.927 3.384 -3.432 1.00 92.81 82 THR A N 1
ATOM 610 C CA . THR A 1 82 ? 8.020 4.161 -2.581 1.00 92.81 82 THR A CA 1
ATOM 611 C C . THR A 1 82 ? 8.797 5.321 -1.979 1.00 92.81 82 THR A C 1
ATOM 613 O O . THR A 1 82 ? 9.899 5.135 -1.467 1.00 92.81 82 THR A O 1
ATOM 616 N N . ILE A 1 83 ? 8.215 6.517 -2.007 1.00 93.06 83 ILE A N 1
ATOM 617 C CA . ILE A 1 83 ? 8.734 7.693 -1.309 1.00 93.06 83 ILE A CA 1
ATOM 618 C C . ILE A 1 83 ? 7.704 8.155 -0.283 1.00 93.06 83 ILE A C 1
ATOM 620 O O . ILE A 1 83 ? 6.502 8.108 -0.535 1.00 93.06 83 ILE A O 1
ATOM 624 N N . THR A 1 84 ? 8.177 8.588 0.884 1.00 94.31 84 THR A N 1
ATOM 625 C CA . THR A 1 84 ? 7.326 9.173 1.924 1.00 94.31 84 THR A CA 1
ATOM 626 C C . THR A 1 84 ? 7.613 10.661 2.008 1.00 94.31 84 THR A C 1
ATOM 628 O O . THR A 1 84 ? 8.755 11.054 2.231 1.00 94.31 84 THR A O 1
ATOM 631 N N . ILE A 1 85 ? 6.580 11.481 1.831 1.00 92.69 85 ILE A N 1
ATOM 632 C CA . ILE A 1 85 ? 6.663 12.936 1.960 1.00 92.69 85 ILE A CA 1
ATOM 633 C C . ILE A 1 85 ? 5.881 13.322 3.211 1.00 92.69 85 ILE A C 1
ATOM 635 O O . ILE A 1 85 ? 4.688 13.042 3.311 1.00 92.69 85 ILE A O 1
ATOM 639 N N . VAL A 1 86 ? 6.557 13.953 4.168 1.00 89.06 86 VAL A N 1
ATOM 640 C CA . VAL A 1 86 ? 5.950 14.465 5.402 1.00 89.06 86 VAL A CA 1
ATOM 641 C C . VAL A 1 86 ? 6.203 15.964 5.505 1.00 89.06 86 VAL A C 1
ATOM 643 O O . VAL A 1 86 ? 7.334 16.417 5.353 1.00 89.06 86 VAL A O 1
ATOM 64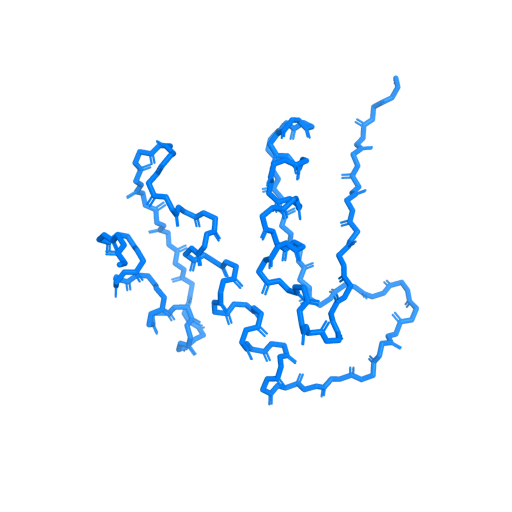6 N N . GLY A 1 87 ? 5.142 16.737 5.738 1.00 83.62 87 GLY A N 1
ATOM 647 C CA . GLY A 1 87 ? 5.240 18.174 5.988 1.00 83.62 87 GLY A CA 1
ATOM 648 C C . GLY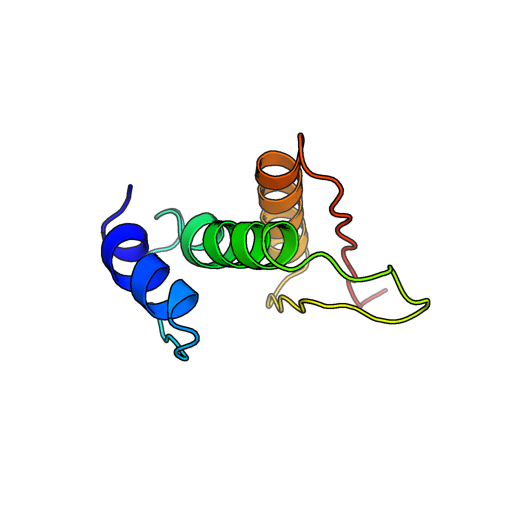 A 1 87 ? 5.589 18.488 7.447 1.00 83.62 87 GLY A C 1
ATOM 649 O O . GLY A 1 87 ? 5.316 17.688 8.349 1.00 83.62 87 GLY A O 1
ATOM 650 N N . GLY A 1 88 ? 6.166 19.671 7.668 1.00 66.75 88 GLY A N 1
ATOM 651 C CA . GLY A 1 88 ? 6.368 20.260 8.993 1.00 66.75 88 GLY A CA 1
ATOM 652 C C . GLY A 1 88 ? 7.806 20.172 9.508 1.00 66.75 88 GLY A C 1
ATOM 653 O O . GLY A 1 88 ? 8.292 19.087 9.845 1.00 66.75 88 GLY A O 1
ATOM 654 N N . GLY A 1 89 ? 8.441 21.340 9.573 1.00 46.75 89 GLY A N 1
ATOM 655 C CA . GLY A 1 89 ? 9.325 21.757 10.658 1.00 46.75 89 GLY A CA 1
ATOM 656 C C . GLY A 1 89 ? 8.619 22.870 11.422 1.00 46.75 89 GLY A C 1
ATOM 657 O O . GLY A 1 89 ? 7.822 23.580 10.765 1.00 46.75 89 GLY A O 1
#

Radius of gyration: 13.62 Å; chains: 1; bounding box: 26×35×31 Å